Protein AF-A0A1A8GDC9-F1 (afdb_monomer)

Sequence (78 aa):
CALVSFMEQQEGEPAKVTTKVFTFEDKNTKESLTVSIPEVLDPQYGMYVWPCAVVMAQYLWTHRDDLTGRTVLEVRTQ

Mean predicted aligned error: 10.52 Å

Radius of gyration: 15.31 Å; Cα contacts (8 Å, |Δi|>4): 62; chains: 1; bounding box: 39×29×37 Å

Foldseek 3Di:
DDDPDDDDDDDDDDQDFDWDWDKAADPVVRDIDIDIDTWGPDPVDTDDDDPVNNVVVNVCVVCVVVCVPPDDDDDDDD

pLDDT: mean 73.25, std 16.64, range [36.06, 90.88]

Nearest PDB structures (foldseek):
  6i9r-assembly1_a  TM=3.191E-01  e=2.112E+00  Homo sapiens
  7o9m-assembly1_a  TM=3.186E-01  e=2.570E+00  Homo sapiens
  7a5k-assembly1_a3  TM=3.063E-01  e=2.929E+00  Homo sapiens
  6gaw-assembly1_Bf  TM=3.211E-01  e=6.013E+00  Sus scrofa
  7a5i-assembly1_a3  TM=3.086E-01  e=7.810E+00  Homo sapiens

Structure (mmCIF, N/CA/C/O backbone):
data_AF-A0A1A8GDC9-F1
#
_entry.id   AF-A0A1A8GDC9-F1
#
loop_
_atom_site.group_PDB
_atom_site.id
_atom_site.type_symbol
_atom_site.label_atom_id
_atom_site.label_alt_id
_atom_site.label_comp_id
_atom_site.label_asym_id
_atom_site.label_entity_id
_atom_site.label_seq_id
_atom_site.pdbx_PDB_ins_code
_atom_site.Cartn_x
_atom_site.Cartn_y
_atom_site.Cartn_z
_atom_site.occupancy
_atom_site.B_iso_or_equiv
_atom_site.auth_seq_id
_atom_site.auth_comp_id
_atom_site.auth_asym_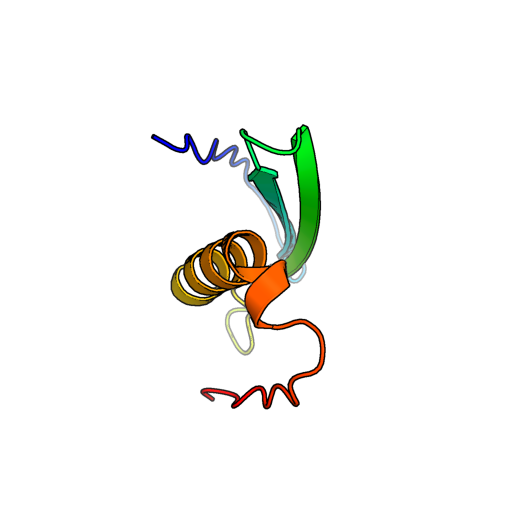id
_atom_site.auth_atom_id
_atom_site.pdbx_PDB_model_num
ATOM 1 N N . CYS A 1 1 ? -6.312 17.223 3.019 1.00 36.06 1 CYS A N 1
ATOM 2 C CA . CYS A 1 1 ? -4.991 17.495 3.627 1.00 36.06 1 CYS A CA 1
ATOM 3 C C . CYS A 1 1 ? -4.263 16.191 3.942 1.00 36.06 1 CYS A C 1
ATOM 5 O O . CYS A 1 1 ? -4.320 15.731 5.080 1.00 36.06 1 CYS A O 1
ATOM 7 N N . ALA A 1 2 ? -3.604 15.600 2.947 1.00 40.94 2 ALA A N 1
ATOM 8 C CA . ALA A 1 2 ? -2.588 14.573 3.153 1.00 40.94 2 ALA A CA 1
ATOM 9 C C . ALA A 1 2 ? -1.377 15.003 2.321 1.00 40.94 2 ALA A C 1
ATOM 11 O O . ALA A 1 2 ? -1.464 15.106 1.099 1.00 40.94 2 ALA A O 1
ATOM 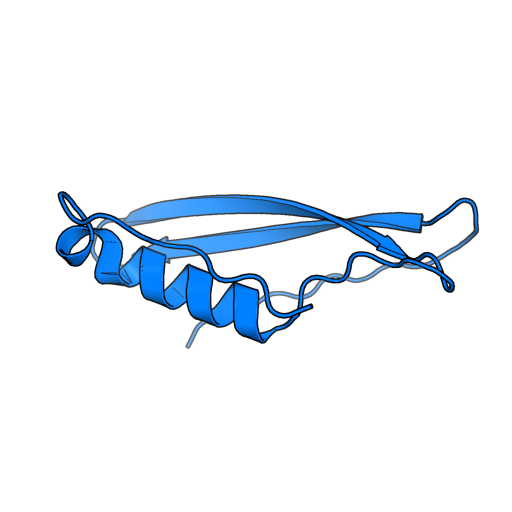12 N N . LEU A 1 3 ? -0.314 15.398 3.016 1.00 42.16 3 LEU A N 1
ATOM 13 C CA . LEU A 1 3 ? 0.979 15.717 2.427 1.00 42.16 3 LEU A CA 1
ATOM 14 C C . LEU A 1 3 ? 1.622 14.383 2.050 1.00 42.16 3 LEU A C 1
ATOM 16 O O . LEU A 1 3 ? 2.119 13.672 2.915 1.00 42.16 3 LEU A O 1
ATOM 20 N N . VAL A 1 4 ? 1.567 14.027 0.769 1.00 47.94 4 VAL A N 1
ATOM 21 C CA . VAL A 1 4 ? 2.424 12.974 0.223 1.00 47.94 4 VAL A CA 1
ATOM 22 C C . VAL A 1 4 ? 3.798 13.615 0.050 1.00 47.94 4 VAL A C 1
ATOM 24 O O . VAL A 1 4 ? 4.021 14.355 -0.906 1.00 47.94 4 VAL A O 1
ATOM 27 N N . SER A 1 5 ? 4.689 13.431 1.023 1.00 44.22 5 SER A N 1
ATOM 28 C CA . SER A 1 5 ? 6.059 13.941 0.923 1.00 44.22 5 SER A CA 1
ATOM 29 C C . SER A 1 5 ? 6.837 13.104 -0.094 1.00 44.22 5 SER A C 1
ATOM 31 O O . SER A 1 5 ? 7.157 11.946 0.156 1.00 44.22 5 SER A O 1
ATOM 33 N N . PHE A 1 6 ? 7.107 13.703 -1.255 1.00 42.75 6 PHE A N 1
ATOM 34 C CA . PHE A 1 6 ? 7.923 13.154 -2.338 1.00 42.75 6 PHE A CA 1
ATOM 35 C C . PHE A 1 6 ? 9.393 13.519 -2.075 1.00 42.75 6 PHE A C 1
ATOM 37 O O . PHE A 1 6 ? 9.724 14.700 -1.975 1.00 42.75 6 PHE A O 1
ATOM 44 N N . MET A 1 7 ? 10.278 12.532 -1.942 1.00 41.19 7 MET A N 1
ATOM 45 C CA . MET A 1 7 ? 11.731 12.741 -1.894 1.00 41.19 7 MET A CA 1
ATOM 46 C C . MET A 1 7 ? 12.350 11.950 -3.046 1.00 41.19 7 MET A C 1
ATOM 48 O O . MET 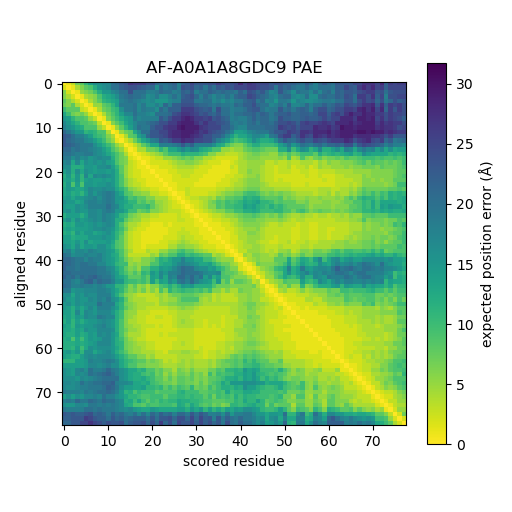A 1 7 ? 12.154 10.740 -3.129 1.00 41.19 7 MET A O 1
ATOM 52 N N . GLU A 1 8 ? 13.055 12.631 -3.952 1.00 44.25 8 GLU A N 1
ATOM 53 C CA . GLU A 1 8 ? 13.595 12.048 -5.186 1.00 44.25 8 GLU A CA 1
ATOM 54 C C . GLU A 1 8 ? 15.095 12.376 -5.322 1.00 44.25 8 GLU A C 1
ATOM 56 O O . GLU A 1 8 ? 15.489 13.533 -5.176 1.00 44.25 8 GLU A O 1
ATOM 61 N N . GLN A 1 9 ? 15.937 11.368 -5.590 1.00 38.72 9 GLN A N 1
ATOM 62 C CA . GLN A 1 9 ? 17.362 11.519 -5.941 1.00 38.72 9 GLN A CA 1
ATOM 63 C C . GLN A 1 9 ? 17.749 10.559 -7.106 1.00 38.72 9 GLN A C 1
ATOM 65 O O . GLN A 1 9 ? 17.321 9.401 -7.141 1.00 38.72 9 GLN A O 1
ATOM 70 N N . GLN A 1 10 ? 18.527 11.061 -8.085 1.00 48.22 10 GLN A N 1
ATOM 71 C CA . GLN A 1 10 ? 19.096 10.377 -9.285 1.00 48.22 10 GLN A CA 1
ATOM 72 C C . GLN A 1 10 ? 20.386 9.573 -8.928 1.00 48.22 10 GLN A C 1
ATOM 74 O O . GLN A 1 10 ? 20.912 9.808 -7.848 1.00 48.22 10 GLN A O 1
ATOM 79 N N . GLU A 1 11 ? 20.954 8.589 -9.669 1.00 36.53 11 GLU A N 1
ATOM 80 C CA . GLU A 1 11 ? 21.330 8.456 -11.108 1.00 36.53 11 GLU A CA 1
ATOM 81 C C . GLU A 1 11 ? 21.920 7.016 -11.407 1.00 36.53 11 GLU A C 1
ATOM 83 O O . GLU A 1 11 ? 22.490 6.433 -10.488 1.00 36.53 11 GLU A O 1
ATOM 88 N N . GLY A 1 12 ? 21.824 6.457 -12.646 1.00 37.06 12 GLY A N 1
ATOM 89 C CA . GLY A 1 12 ? 22.694 5.378 -13.240 1.00 37.06 12 GLY A CA 1
ATOM 90 C C . GLY A 1 12 ? 22.263 3.870 -13.295 1.00 37.06 12 GLY A C 1
ATOM 91 O O . GLY A 1 12 ? 22.131 3.246 -12.251 1.00 37.06 12 GLY A O 1
ATOM 92 N N . GLU A 1 13 ? 22.132 3.277 -14.509 1.00 53.28 13 GLU A N 1
ATOM 93 C CA . GLU A 1 13 ? 21.843 1.846 -14.897 1.00 53.28 13 GLU A CA 1
ATOM 94 C C . GLU A 1 13 ? 22.686 0.770 -14.159 1.00 53.28 13 GLU A C 1
ATOM 96 O O . GLU A 1 13 ? 23.902 0.953 -14.059 1.00 53.28 13 GLU A O 1
ATOM 101 N N . PRO A 1 14 ? 22.144 -0.359 -13.639 1.00 52.06 14 PRO A N 1
ATOM 102 C CA . PRO A 1 14 ? 21.258 -1.380 -14.239 1.00 52.06 14 PRO A CA 1
ATOM 103 C C . PRO A 1 14 ? 19.779 -1.104 -13.956 1.00 52.06 14 PRO A C 1
ATOM 105 O O . PRO A 1 14 ? 19.515 -0.194 -13.179 1.00 52.06 14 PRO A O 1
ATOM 108 N N . ALA A 1 15 ? 18.846 -1.866 -14.561 1.00 59.22 15 ALA A N 1
ATOM 109 C CA . ALA A 1 15 ? 17.388 -1.729 -14.389 1.00 59.22 15 ALA A CA 1
ATOM 110 C C . ALA A 1 15 ? 17.050 -1.168 -13.003 1.00 59.22 15 ALA A C 1
ATOM 112 O O . ALA A 1 15 ? 17.192 -1.858 -11.989 1.00 59.22 15 ALA A O 1
ATOM 113 N N . LYS A 1 16 ? 16.759 0.139 -12.959 1.00 70.44 16 LYS A N 1
ATOM 114 C CA . LYS A 1 16 ? 16.876 0.918 -11.726 1.00 70.44 16 LYS A CA 1
ATOM 115 C C . LYS A 1 16 ? 15.717 0.528 -10.827 1.00 70.44 16 LYS A C 1
ATOM 117 O O . LYS A 1 16 ? 14.611 1.044 -10.983 1.00 70.44 16 LYS A O 1
ATOM 122 N N . VAL A 1 17 ? 15.968 -0.410 -9.916 1.00 75.62 17 VAL A N 1
ATOM 123 C CA . VAL A 1 17 ? 14.981 -0.827 -8.926 1.00 75.62 17 VAL A CA 1
ATOM 124 C C . VAL A 1 17 ? 14.888 0.275 -7.882 1.00 75.62 17 VAL A C 1
ATOM 126 O O . VAL A 1 17 ? 15.781 0.445 -7.055 1.00 75.62 17 VAL A O 1
ATOM 129 N N . THR A 1 18 ? 13.822 1.061 -7.952 1.00 82.69 18 THR A N 1
ATOM 130 C CA . THR A 1 18 ? 13.513 2.106 -6.977 1.00 82.69 18 THR A CA 1
ATOM 131 C C . THR A 1 18 ? 12.367 1.623 -6.110 1.00 82.69 18 THR A C 1
ATOM 133 O O . THR A 1 18 ? 11.318 1.261 -6.623 1.00 82.69 18 THR A O 1
ATOM 136 N N . THR A 1 19 ? 12.524 1.630 -4.792 1.00 84.19 19 THR A N 1
ATOM 137 C CA . THR A 1 19 ? 11.418 1.273 -3.897 1.00 84.19 19 THR A CA 1
ATOM 138 C C . THR A 1 19 ? 10.601 2.516 -3.574 1.00 84.19 19 THR A C 1
ATOM 140 O O . THR A 1 19 ? 11.108 3.434 -2.930 1.00 84.19 19 THR A O 1
ATOM 143 N N . LYS A 1 20 ? 9.328 2.542 -3.976 1.00 86.00 20 LYS A N 1
ATOM 144 C CA . LYS A 1 20 ? 8.370 3.550 -3.513 1.00 86.00 20 LYS A CA 1
ATOM 145 C C . LYS A 1 20 ? 7.736 3.105 -2.208 1.00 86.00 20 LYS A C 1
ATOM 147 O O . LYS A 1 20 ? 7.245 1.984 -2.108 1.00 86.00 20 LYS A O 1
ATOM 152 N N . VAL A 1 21 ? 7.735 3.990 -1.220 1.00 89.00 21 VAL A N 1
ATOM 153 C CA . VAL A 1 21 ? 7.140 3.735 0.093 1.00 89.00 21 VAL A CA 1
ATOM 154 C C . VAL A 1 21 ? 5.920 4.630 0.260 1.00 89.00 21 VAL A C 1
ATOM 156 O O . VAL A 1 21 ? 6.011 5.847 0.109 1.00 89.00 21 VAL A O 1
ATOM 159 N N . PHE A 1 22 ? 4.783 4.018 0.572 1.00 89.88 22 PHE A N 1
ATOM 160 C CA . PHE A 1 22 ? 3.519 4.689 0.840 1.00 89.88 22 PHE A CA 1
ATOM 161 C C . PHE A 1 22 ? 3.109 4.417 2.279 1.00 89.88 22 PHE A C 1
ATOM 163 O O . PHE A 1 22 ? 3.005 3.259 2.674 1.00 89.88 22 PHE A O 1
ATOM 170 N N . THR A 1 23 ? 2.851 5.472 3.046 1.00 90.88 23 THR A N 1
ATOM 171 C CA . THR A 1 23 ? 2.336 5.360 4.414 1.00 90.88 23 THR A CA 1
ATOM 172 C C . THR A 1 23 ? 0.924 5.923 4.458 1.00 90.88 23 THR A C 1
ATOM 174 O O . THR A 1 23 ? 0.700 7.086 4.122 1.00 90.88 23 THR A O 1
ATOM 177 N N . PHE A 1 24 ? -0.024 5.091 4.872 1.00 89.56 24 PHE A N 1
ATOM 178 C CA . PHE A 1 24 ? -1.426 5.431 5.054 1.00 89.56 24 PHE A CA 1
ATOM 179 C C . PHE A 1 24 ? -1.709 5.531 6.551 1.00 89.56 24 PHE A C 1
ATOM 181 O O . PHE A 1 24 ? -1.465 4.581 7.288 1.00 89.56 24 PHE A O 1
ATOM 188 N N . GLU A 1 25 ? -2.225 6.667 7.009 1.00 89.06 25 GLU A N 1
ATOM 189 C CA . GLU A 1 25 ? -2.497 6.916 8.428 1.00 89.06 25 GLU A CA 1
ATOM 190 C C . GLU A 1 25 ? -3.976 7.226 8.643 1.00 89.06 25 GLU A C 1
ATOM 192 O O . GLU A 1 25 ? -4.572 8.039 7.929 1.00 89.06 25 GLU A O 1
ATOM 197 N N . ASP A 1 26 ? -4.561 6.600 9.659 1.00 84.88 26 ASP A N 1
ATOM 198 C CA . ASP A 1 26 ? -5.900 6.899 10.141 1.00 84.88 26 ASP A CA 1
ATOM 199 C C . ASP A 1 26 ? -5.801 7.813 11.368 1.00 84.88 26 ASP A C 1
ATOM 201 O O . ASP A 1 26 ? -5.331 7.432 12.443 1.00 84.88 26 ASP A O 1
ATOM 205 N N . LYS A 1 27 ? -6.253 9.060 11.212 1.00 80.12 27 LYS A N 1
ATOM 206 C CA . LYS A 1 27 ? -6.195 10.067 12.282 1.00 80.12 27 LYS A CA 1
ATOM 207 C C . LYS A 1 27 ? -7.143 9.760 13.438 1.00 80.12 27 LYS A C 1
ATOM 209 O O . LYS A 1 27 ? -6.928 10.275 14.533 1.00 80.12 27 LYS A O 1
ATOM 214 N N . ASN A 1 28 ? -8.180 8.960 13.198 1.00 82.50 28 ASN A N 1
ATOM 215 C CA . ASN A 1 28 ? -9.196 8.652 14.195 1.00 82.50 28 ASN A CA 1
ATOM 216 C C . ASN A 1 28 ? -8.759 7.477 15.073 1.00 82.50 28 ASN A C 1
ATOM 218 O O . ASN A 1 28 ? -8.920 7.532 16.291 1.00 82.50 28 ASN A O 1
ATOM 222 N N . THR A 1 29 ? -8.170 6.441 14.471 1.00 81.88 29 THR A N 1
ATOM 223 C CA . THR A 1 29 ? -7.760 5.218 15.183 1.00 81.88 29 THR A CA 1
ATOM 224 C C . THR A 1 29 ? -6.278 5.199 15.564 1.00 81.88 29 THR A C 1
ATOM 226 O O . THR A 1 29 ? -5.870 4.363 16.366 1.00 81.88 29 THR A O 1
ATOM 229 N N . LYS A 1 30 ? -5.473 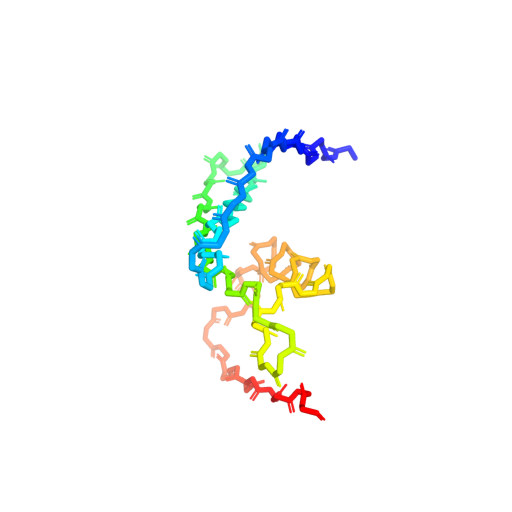6.140 15.041 1.00 83.88 30 LYS A N 1
ATOM 230 C CA . LYS A 1 30 ? -3.997 6.158 15.121 1.00 83.88 30 LYS A CA 1
ATOM 231 C C . LYS A 1 30 ? -3.329 4.940 14.475 1.00 83.88 30 LYS A C 1
ATOM 233 O O . LYS A 1 30 ? -2.159 4.672 14.744 1.00 83.88 30 LYS A O 1
ATOM 238 N N . GLU A 1 31 ? -4.051 4.206 13.638 1.00 85.69 31 GLU A N 1
ATOM 239 C CA . GLU A 1 31 ? -3.495 3.082 12.892 1.00 85.69 31 GLU A CA 1
ATOM 240 C C . GLU A 1 31 ? -2.733 3.579 11.665 1.00 85.69 31 GLU A C 1
ATOM 242 O O . GLU A 1 31 ? -3.129 4.552 11.015 1.00 85.69 31 GLU A O 1
ATOM 247 N N . SER A 1 32 ? -1.643 2.895 11.328 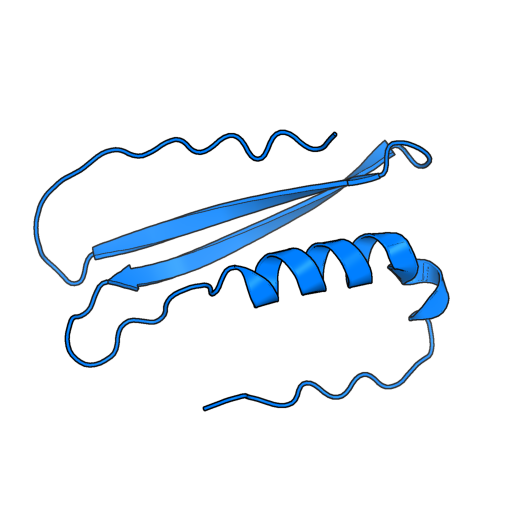1.00 88.62 32 SER A N 1
ATOM 248 C CA . SER A 1 32 ? -0.861 3.182 10.131 1.00 88.62 32 SER A CA 1
ATOM 249 C C . SER A 1 32 ? -0.513 1.910 9.365 1.00 88.62 32 SER A C 1
ATOM 251 O O . SER A 1 32 ? -0.275 0.852 9.949 1.00 88.62 32 SER A O 1
ATOM 253 N N . LEU A 1 33 ? -0.494 2.023 8.039 1.00 88.19 33 LEU A N 1
ATOM 254 C CA . LEU A 1 33 ? -0.072 0.982 7.112 1.00 88.19 33 LEU A CA 1
ATOM 255 C C . LEU A 1 33 ? 1.018 1.537 6.205 1.00 88.19 33 LEU A C 1
ATOM 257 O O . LEU A 1 33 ? 0.788 2.502 5.482 1.00 88.19 33 LEU A O 1
ATOM 261 N N . THR A 1 34 ? 2.177 0.885 6.193 1.00 90.38 34 THR A N 1
ATOM 262 C CA . THR A 1 34 ? 3.278 1.223 5.287 1.00 90.38 34 THR A CA 1
ATOM 263 C C . THR A 1 34 ? 3.436 0.135 4.235 1.00 90.38 34 THR A C 1
ATOM 265 O O . THR A 1 34 ? 3.594 -1.038 4.570 1.00 90.38 34 THR A O 1
ATOM 268 N N . VAL A 1 35 ? 3.418 0.521 2.961 1.00 88.19 35 VAL A N 1
ATOM 269 C CA . VAL A 1 35 ? 3.566 -0.370 1.807 1.00 88.19 35 VAL A CA 1
ATOM 270 C C . VAL A 1 35 ? 4.786 0.054 1.000 1.00 88.19 35 VAL A C 1
ATOM 272 O O . VAL A 1 35 ? 4.879 1.197 0.560 1.00 88.19 35 VAL A O 1
ATOM 275 N N . SER A 1 36 ? 5.703 -0.884 0.780 1.00 88.75 36 SER A N 1
ATOM 276 C CA . SER A 1 36 ? 6.907 -0.682 -0.029 1.00 88.75 36 SER A CA 1
ATOM 277 C C . SER A 1 36 ? 6.776 -1.451 -1.339 1.00 88.75 36 SER A C 1
ATOM 279 O O . SER A 1 36 ? 6.637 -2.673 -1.317 1.00 88.75 36 SER A O 1
ATOM 281 N N . ILE A 1 37 ? 6.827 -0.752 -2.473 1.00 85.50 37 ILE A N 1
ATOM 282 C CA . ILE A 1 37 ? 6.674 -1.332 -3.809 1.00 85.50 37 ILE A CA 1
ATOM 283 C C . ILE A 1 37 ? 7.972 -1.132 -4.598 1.00 85.50 37 ILE A C 1
ATOM 285 O O . ILE A 1 37 ? 8.361 0.016 -4.827 1.00 85.50 37 ILE A O 1
ATOM 289 N N . PRO A 1 38 ? 8.654 -2.211 -5.020 1.00 82.88 38 PRO A N 1
ATOM 290 C CA . PRO A 1 38 ? 9.791 -2.100 -5.919 1.00 82.88 38 PRO A CA 1
ATOM 291 C C . PRO A 1 38 ? 9.299 -1.753 -7.329 1.00 82.88 38 PRO A C 1
ATOM 293 O O . PRO A 1 38 ? 8.539 -2.503 -7.937 1.00 82.88 38 PRO A O 1
ATOM 296 N N . GLU A 1 39 ? 9.749 -0.625 -7.857 1.00 79.88 39 GLU A N 1
ATOM 297 C CA . GLU A 1 39 ? 9.558 -0.227 -9.246 1.00 79.88 39 GLU A CA 1
ATOM 298 C C . GLU A 1 39 ? 10.820 -0.523 -10.035 1.00 79.88 39 GLU A C 1
ATOM 300 O O . GLU A 1 39 ? 11.906 -0.084 -9.663 1.00 79.88 39 GLU A O 1
ATOM 305 N N . VAL A 1 40 ? 10.677 -1.241 -11.144 1.00 77.69 40 VAL A N 1
ATOM 306 C CA . VAL A 1 40 ? 11.771 -1.438 -12.094 1.00 77.69 40 VAL A CA 1
ATOM 307 C C . VAL A 1 40 ? 11.577 -0.428 -13.211 1.00 77.69 40 VAL A C 1
ATOM 309 O O . VAL A 1 40 ? 10.638 -0.552 -13.991 1.00 77.69 40 VAL A O 1
ATOM 312 N N . LEU A 1 41 ? 12.449 0.574 -13.289 1.00 67.00 41 LEU A N 1
ATOM 313 C CA . LEU A 1 41 ? 12.498 1.510 -14.412 1.00 67.00 41 LEU A CA 1
ATOM 314 C C . LEU A 1 41 ? 13.230 0.842 -15.585 1.00 67.00 41 LEU A C 1
ATOM 316 O O . LEU A 1 41 ? 14.380 1.164 -15.865 1.00 67.00 41 LEU A O 1
ATOM 320 N N . ASP A 1 42 ? 12.590 -0.136 -16.226 1.00 66.50 42 ASP A N 1
ATOM 321 C CA . ASP A 1 42 ? 13.072 -0.707 -17.486 1.00 66.50 42 ASP A CA 1
ATOM 322 C C . ASP A 1 42 ? 12.270 -0.105 -18.660 1.00 66.50 42 ASP A C 1
ATOM 324 O O . ASP A 1 42 ? 11.035 -0.105 -18.611 1.00 66.50 42 ASP A O 1
ATOM 328 N N . PRO A 1 43 ? 12.918 0.417 -19.717 1.00 60.31 43 PRO A N 1
ATOM 329 C CA . PRO A 1 43 ? 12.226 0.994 -20.872 1.00 60.31 43 PRO A CA 1
ATOM 330 C C . PRO A 1 43 ? 11.320 0.015 -21.635 1.00 60.31 43 PRO A C 1
ATOM 332 O O . PRO A 1 43 ? 10.441 0.457 -22.370 1.00 60.31 43 PRO A O 1
ATOM 335 N N . GLN A 1 44 ? 11.536 -1.295 -21.497 1.00 64.25 44 GLN A N 1
ATOM 336 C CA . GLN A 1 44 ? 10.832 -2.341 -22.239 1.00 64.25 44 GLN A CA 1
ATOM 337 C C . GLN A 1 44 ? 9.725 -3.015 -21.411 1.00 64.25 44 GLN A C 1
ATOM 339 O O . GLN A 1 44 ? 8.755 -3.488 -21.998 1.00 64.25 44 GLN A O 1
ATOM 344 N N . TYR A 1 45 ? 9.829 -3.040 -20.074 1.00 62.50 45 TYR A N 1
ATOM 345 C CA . TYR A 1 45 ? 8.877 -3.750 -19.193 1.00 62.50 45 TYR A CA 1
ATOM 346 C C . TYR A 1 45 ? 8.650 -3.089 -17.821 1.00 62.50 45 TYR A C 1
ATOM 348 O O . TYR A 1 45 ? 8.277 -3.767 -16.861 1.00 62.50 45 TYR A O 1
ATOM 356 N N . GLY A 1 46 ? 8.900 -1.784 -17.695 1.00 63.28 46 GLY A N 1
ATOM 357 C CA . GLY A 1 46 ? 8.923 -1.124 -16.395 1.00 63.28 46 GLY A CA 1
ATOM 358 C C . GLY A 1 46 ? 7.634 -1.296 -15.583 1.00 63.28 46 GLY A C 1
ATOM 359 O O . GLY A 1 46 ? 6.537 -0.969 -16.038 1.00 63.28 46 GLY A O 1
ATOM 360 N N . MET A 1 47 ? 7.771 -1.818 -14.363 1.00 67.19 47 MET A N 1
ATOM 361 C CA . MET A 1 47 ? 6.668 -1.956 -13.411 1.00 67.19 47 MET A CA 1
ATOM 362 C C . MET A 1 47 ? 6.547 -0.657 -12.616 1.00 67.19 47 MET A C 1
ATOM 364 O O . MET A 1 47 ? 7.229 -0.474 -11.609 1.00 67.19 47 MET A O 1
ATOM 368 N N . TYR A 1 48 ? 5.699 0.251 -13.096 1.00 73.69 48 TYR A N 1
ATOM 369 C CA . TYR A 1 48 ? 5.411 1.526 -12.440 1.00 73.69 48 TYR A CA 1
ATOM 370 C C . TYR A 1 48 ? 4.162 1.435 -11.570 1.00 73.69 48 TYR A C 1
ATOM 372 O O . TYR A 1 48 ? 3.129 0.906 -11.985 1.00 73.69 48 TYR A O 1
ATOM 380 N N . VAL A 1 49 ? 4.223 2.030 -10.382 1.00 77.50 49 VAL A N 1
ATOM 381 C CA . VAL A 1 49 ? 3.046 2.295 -9.562 1.00 77.50 49 VAL A CA 1
ATOM 382 C C . VAL A 1 49 ? 2.320 3.493 -10.153 1.00 77.50 49 VAL A C 1
ATOM 384 O O . VAL A 1 49 ? 2.771 4.640 -10.067 1.00 77.50 49 VAL A O 1
ATOM 387 N N . TRP A 1 50 ? 1.157 3.225 -10.737 1.00 81.88 50 TRP A N 1
ATOM 388 C CA . TRP A 1 50 ? 0.270 4.272 -11.216 1.00 81.88 50 TRP A CA 1
ATOM 389 C C . TRP A 1 50 ? -0.373 5.019 -10.039 1.00 81.88 50 TRP A C 1
ATOM 391 O O . TRP A 1 50 ? -0.797 4.386 -9.068 1.0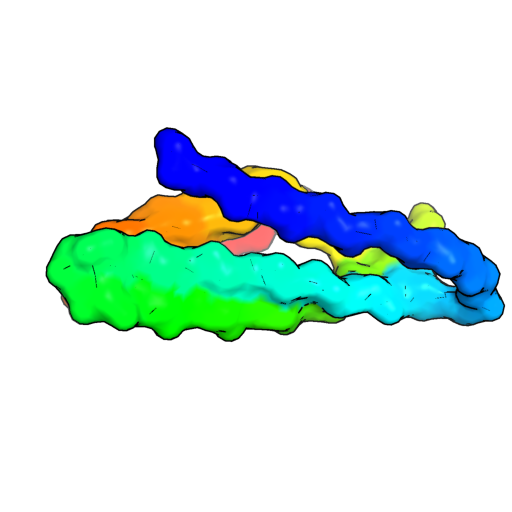0 81.88 50 TRP A O 1
ATOM 401 N N . PRO A 1 51 ? -0.538 6.352 -10.125 1.00 77.81 51 PRO A N 1
ATOM 402 C CA . PRO A 1 51 ? -1.156 7.145 -9.061 1.00 77.81 51 PRO A CA 1
ATOM 403 C C . PRO A 1 51 ? -2.548 6.641 -8.648 1.00 77.81 51 PRO A C 1
ATOM 405 O O . PRO A 1 51 ? -2.924 6.753 -7.482 1.00 77.81 51 PRO A O 1
ATOM 408 N N . CYS A 1 52 ? -3.304 6.044 -9.579 1.00 80.31 52 CYS A N 1
ATOM 409 C CA . CYS A 1 52 ? -4.625 5.479 -9.300 1.00 80.31 52 CYS A CA 1
ATOM 410 C C . CYS A 1 52 ? -4.581 4.327 -8.284 1.00 80.31 52 CYS A C 1
ATOM 412 O O . CYS A 1 52 ? -5.469 4.247 -7.436 1.00 80.31 52 CYS A O 1
ATOM 414 N N . ALA A 1 53 ? -3.542 3.485 -8.312 1.00 84.25 53 ALA A N 1
ATOM 415 C CA . ALA A 1 53 ? -3.383 2.373 -7.378 1.00 84.25 53 ALA A CA 1
ATOM 416 C C . ALA A 1 53 ? -3.168 2.878 -5.944 1.00 84.25 53 ALA A C 1
ATOM 418 O O . ALA A 1 53 ? -3.757 2.349 -5.006 1.00 84.25 53 ALA A O 1
ATOM 419 N N . VAL A 1 54 ? -2.397 3.957 -5.777 1.00 86.44 54 VAL A N 1
ATOM 420 C CA . VAL A 1 54 ? -2.146 4.584 -4.467 1.00 86.44 54 VAL A CA 1
ATOM 421 C C . VAL A 1 54 ? -3.423 5.210 -3.904 1.00 86.44 54 VAL A C 1
ATOM 423 O O . VAL A 1 54 ? -3.739 5.030 -2.729 1.00 86.44 54 VAL A O 1
ATOM 426 N N . VAL A 1 55 ? -4.190 5.913 -4.746 1.00 87.06 55 VAL A N 1
ATOM 427 C CA . VAL A 1 55 ? -5.482 6.502 -4.352 1.00 87.06 55 VAL A CA 1
ATOM 428 C C . VAL A 1 55 ? -6.481 5.411 -3.958 1.00 87.06 55 VAL A C 1
ATOM 430 O O . VAL A 1 55 ? -7.174 5.546 -2.950 1.00 87.06 55 VAL A O 1
ATOM 433 N N . MET A 1 56 ? -6.528 4.311 -4.712 1.00 85.69 56 MET A N 1
ATOM 434 C CA . MET A 1 56 ? -7.380 3.167 -4.394 1.00 85.69 56 MET A CA 1
ATOM 435 C C . MET A 1 56 ? -6.958 2.499 -3.082 1.00 85.69 56 MET A C 1
ATOM 437 O O . MET A 1 56 ? -7.813 2.236 -2.241 1.00 85.69 56 MET A O 1
ATOM 441 N N . ALA A 1 57 ? -5.659 2.293 -2.861 1.00 87.12 57 ALA A N 1
ATOM 442 C CA . ALA A 1 57 ? -5.136 1.736 -1.617 1.00 87.12 57 ALA A CA 1
ATOM 443 C C . ALA A 1 57 ? -5.502 2.602 -0.400 1.00 87.12 57 ALA A C 1
ATOM 445 O O . ALA A 1 57 ? -5.961 2.068 0.607 1.00 87.12 57 ALA A O 1
ATOM 446 N N . GLN A 1 58 ? -5.401 3.932 -0.514 1.00 87.75 58 GLN A N 1
ATOM 447 C CA . GLN A 1 58 ? -5.856 4.852 0.533 1.00 87.75 58 GLN A CA 1
ATOM 448 C C . GLN A 1 58 ? -7.357 4.689 0.808 1.00 87.75 58 GLN A C 1
ATOM 450 O O . GLN A 1 58 ? -7.751 4.620 1.969 1.00 87.75 58 GLN A O 1
ATOM 455 N N . TYR A 1 59 ? -8.193 4.619 -0.233 1.00 87.00 59 TYR A N 1
ATOM 456 C CA . TYR A 1 59 ? -9.640 4.451 -0.069 1.00 87.00 59 TYR A CA 1
ATOM 457 C C . TYR A 1 59 ? -9.998 3.119 0.604 1.00 87.00 59 TYR A C 1
ATOM 459 O O . TYR A 1 59 ? -10.847 3.087 1.495 1.00 87.00 59 TYR A O 1
ATOM 467 N N . LEU A 1 60 ? -9.345 2.027 0.198 1.00 87.69 60 LEU A N 1
ATOM 468 C CA . LEU A 1 60 ? -9.538 0.710 0.803 1.00 87.69 60 LEU A CA 1
ATOM 469 C C . LEU A 1 60 ? -9.084 0.703 2.265 1.00 87.69 60 LEU A C 1
ATOM 471 O O . LEU A 1 60 ? -9.778 0.153 3.112 1.00 87.69 60 LEU A O 1
ATOM 475 N N . TRP A 1 61 ? -7.965 1.360 2.580 1.00 87.06 61 TRP A N 1
ATOM 476 C CA . TRP A 1 61 ? -7.466 1.474 3.949 1.00 87.06 61 TRP A CA 1
ATOM 477 C C . TRP A 1 61 ? -8.424 2.264 4.854 1.00 87.06 61 TRP A C 1
ATOM 479 O O . TRP A 1 61 ? -8.704 1.857 5.983 1.00 87.06 61 TRP A O 1
ATOM 489 N N . THR A 1 62 ? -8.992 3.367 4.359 1.00 84.75 62 THR A N 1
ATOM 490 C CA . THR A 1 62 ? -9.953 4.169 5.136 1.00 84.75 62 THR A CA 1
ATOM 491 C C . THR A 1 62 ? -11.298 3.473 5.337 1.00 84.75 62 THR A C 1
ATOM 493 O O . THR A 1 62 ? -11.965 3.759 6.321 1.00 84.75 62 THR A O 1
ATOM 496 N N . HIS A 1 63 ? -11.689 2.562 4.441 1.00 84.75 63 HIS A N 1
ATOM 497 C CA . HIS A 1 63 ? -12.951 1.807 4.511 1.00 84.75 63 HIS A CA 1
ATOM 498 C C . HIS A 1 63 ? -12.722 0.317 4.817 1.00 84.75 63 HIS A C 1
ATOM 500 O O . HIS A 1 63 ? -13.534 -0.535 4.459 1.00 84.75 63 HIS A O 1
ATOM 506 N N . ARG A 1 64 ? -11.599 -0.022 5.462 1.00 84.06 64 ARG A N 1
ATOM 507 C CA . ARG A 1 64 ? -11.196 -1.412 5.746 1.00 84.06 64 ARG A CA 1
ATOM 508 C C . ARG A 1 64 ? -12.223 -2.178 6.586 1.00 84.06 64 ARG A C 1
ATOM 510 O O . ARG A 1 64 ? -12.417 -3.376 6.378 1.00 84.06 64 A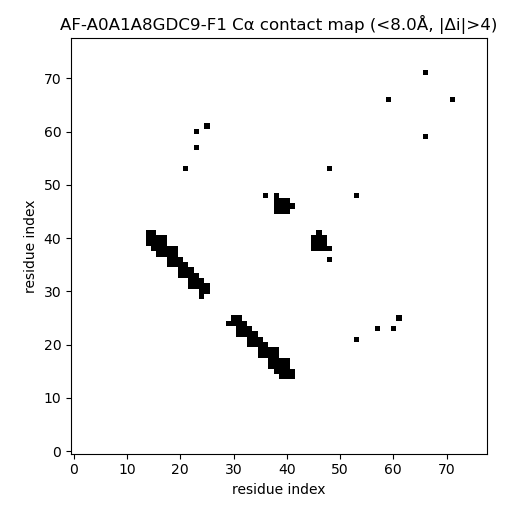RG A O 1
ATOM 517 N N . ASP A 1 65 ? -12.938 -1.477 7.461 1.00 84.31 65 ASP A N 1
ATOM 518 C CA . ASP A 1 65 ? -13.997 -2.059 8.288 1.00 84.31 65 ASP A CA 1
ATOM 519 C C . ASP A 1 65 ? -15.169 -2.554 7.429 1.00 84.31 65 ASP A C 1
ATOM 521 O O . ASP A 1 65 ? -15.679 -3.652 7.645 1.00 84.31 65 ASP A O 1
ATOM 525 N N . ASP A 1 66 ? -15.522 -1.817 6.371 1.00 82.88 66 ASP A N 1
ATOM 526 C CA . ASP A 1 66 ? -16.588 -2.201 5.443 1.00 82.88 66 ASP A CA 1
ATOM 527 C C . ASP A 1 66 ? -16.194 -3.390 4.559 1.00 82.88 66 ASP A C 1
ATOM 529 O O . ASP A 1 66 ? -17.068 -4.097 4.053 1.00 82.88 66 ASP A O 1
ATOM 533 N N . LEU A 1 67 ? -14.893 -3.612 4.356 1.00 81.12 67 LEU A N 1
ATOM 534 C CA . LEU A 1 67 ? -14.343 -4.712 3.559 1.00 81.12 67 LEU A CA 1
ATOM 535 C C . LEU A 1 67 ? -14.208 -6.012 4.357 1.00 81.12 67 LEU A C 1
ATOM 537 O O . LEU A 1 67 ? -14.095 -7.089 3.765 1.00 81.12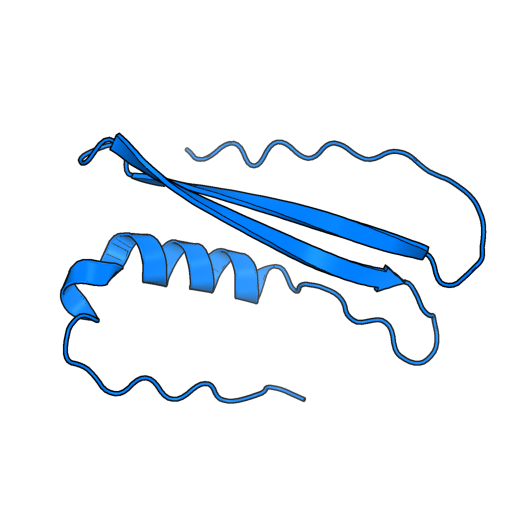 67 LEU A O 1
ATOM 541 N N . THR A 1 68 ? -14.239 -5.935 5.687 1.00 79.88 68 THR A N 1
ATOM 542 C CA . THR A 1 68 ? -14.068 -7.100 6.554 1.00 79.88 68 THR A CA 1
ATOM 543 C C . THR A 1 68 ? -15.208 -8.096 6.323 1.00 79.88 68 THR A C 1
ATOM 545 O O . THR A 1 68 ? -16.385 -7.779 6.477 1.00 79.88 68 THR A O 1
ATOM 548 N N . GLY A 1 69 ? -14.860 -9.318 5.905 1.00 81.12 69 GLY A N 1
ATOM 549 C CA . GLY A 1 69 ? -15.826 -10.378 5.589 1.00 81.12 69 GLY A CA 1
ATOM 550 C C . GLY A 1 69 ? -16.357 -10.383 4.150 1.00 81.12 69 GLY A C 1
ATOM 551 O O . GLY A 1 69 ? -17.229 -11.195 3.840 1.00 81.12 69 GLY A O 1
ATOM 552 N N . ARG A 1 70 ? -15.841 -9.528 3.254 1.00 82.81 70 ARG A N 1
ATOM 5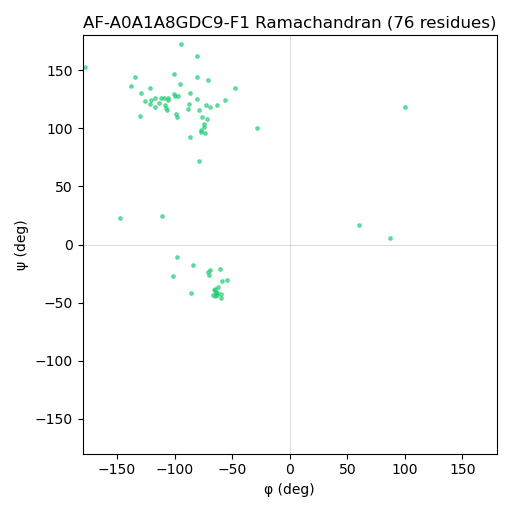53 C CA . ARG A 1 70 ? -16.212 -9.528 1.828 1.00 82.81 70 ARG A CA 1
ATOM 554 C C . ARG A 1 70 ? -15.162 -10.225 0.963 1.00 82.81 70 ARG A C 1
ATOM 556 O O . ARG A 1 70 ? -13.965 -10.144 1.224 1.00 82.81 70 ARG A O 1
ATOM 563 N N . THR A 1 71 ? -15.607 -10.876 -0.111 1.00 81.88 71 THR A N 1
ATOM 564 C CA . THR A 1 71 ? -14.711 -11.396 -1.154 1.00 81.88 71 THR A CA 1
ATOM 565 C C . THR A 1 71 ? -14.296 -10.253 -2.075 1.00 81.88 71 THR A C 1
ATOM 567 O O . THR A 1 71 ? -15.139 -9.675 -2.761 1.00 81.88 71 THR A O 1
ATOM 570 N N . VAL A 1 72 ? -13.005 -9.923 -2.090 1.00 79.94 72 VAL A N 1
ATOM 571 C CA . VAL A 1 72 ? -12.430 -8.894 -2.966 1.00 79.94 72 VAL A CA 1
ATOM 572 C C . VAL A 1 72 ? -11.828 -9.570 -4.194 1.00 79.94 72 VAL A C 1
ATOM 574 O O . VAL A 1 72 ? -11.031 -10.496 -4.062 1.00 79.94 72 VAL A O 1
ATOM 577 N N . LEU A 1 73 ? -12.211 -9.109 -5.385 1.00 83.44 73 LEU A N 1
ATOM 578 C CA . LEU A 1 73 ? -11.606 -9.526 -6.646 1.00 83.44 73 LEU A CA 1
ATOM 579 C C . LEU A 1 73 ? -10.752 -8.380 -7.188 1.00 83.44 73 LEU A C 1
ATOM 581 O O . LEU A 1 73 ? -11.275 -7.314 -7.507 1.00 83.44 73 LEU A O 1
ATOM 585 N N . GLU A 1 74 ? -9.451 -8.612 -7.315 1.00 79.06 74 GLU A N 1
ATOM 586 C CA . GLU A 1 74 ? -8.560 -7.715 -8.045 1.00 79.06 74 GLU A CA 1
ATOM 587 C C . GLU A 1 74 ? -8.677 -7.997 -9.548 1.00 79.06 74 GLU A C 1
ATOM 589 O O . GLU A 1 74 ? -8.492 -9.130 -9.997 1.00 79.06 74 GLU A O 1
ATOM 594 N N . VAL A 1 75 ? -8.984 -6.968 -10.339 1.00 73.62 75 VAL A N 1
ATOM 595 C CA . VAL A 1 75 ? -8.990 -7.055 -11.803 1.00 73.62 75 VAL A CA 1
ATOM 596 C C . VAL A 1 75 ? -7.763 -6.316 -12.317 1.00 73.62 75 VAL A C 1
ATOM 598 O O . VAL A 1 75 ? -7.648 -5.105 -12.142 1.00 73.62 75 VAL A O 1
ATOM 601 N N . ARG A 1 76 ? -6.841 -7.042 -12.957 1.00 63.53 76 ARG A N 1
ATOM 602 C CA . ARG A 1 76 ? -5.679 -6.423 -13.601 1.00 63.53 76 ARG A CA 1
ATOM 603 C C . ARG A 1 76 ? -6.140 -5.628 -14.823 1.00 63.53 76 ARG A C 1
ATOM 605 O O . ARG A 1 76 ? -6.651 -6.214 -15.774 1.00 63.53 76 ARG A O 1
ATOM 612 N N . THR A 1 77 ? -5.913 -4.317 -14.822 1.00 53.34 77 THR A N 1
ATOM 613 C CA . THR A 1 77 ? -5.760 -3.547 -16.062 1.00 53.34 77 THR A CA 1
ATOM 614 C C . THR A 1 77 ? -4.359 -3.816 -16.589 1.00 53.34 77 THR A C 1
ATOM 616 O O . THR A 1 77 ? -3.390 -3.255 -16.078 1.00 53.34 77 THR A O 1
ATOM 619 N N . GLN A 1 78 ? -4.262 -4.733 -17.549 1.00 49.88 78 GLN A N 1
ATOM 620 C CA . GLN A 1 78 ? -3.167 -4.736 -18.512 1.00 49.88 78 GLN A CA 1
ATOM 621 C C . GLN A 1 78 ? -3.567 -3.882 -19.711 1.00 49.88 78 GLN A C 1
ATOM 623 O O . GLN A 1 78 ? -4.762 -3.941 -20.081 1.00 49.88 78 GLN A O 1
#

Solvent-accessible surface area (backbone atoms only — not comparable to full-atom values): 5392 Å² total; per-residue (Å²): 144,78,86,80,86,84,85,88,86,89,87,82,88,63,73,45,71,44,72,48,75,47,76,46,74,39,89,86,79,72,47,72,48,78,47,77,45,78,23,36,63,35,100,89,74,46,48,73,85,54,71,66,59,56,54,48,50,49,53,49,63,78,43,43,76,79,48,64,96,58,91,82,82,86,76,85,86,125

Organism: NCBI:txid1143690

InterPro domains:
  IPR029063 S-adenosyl-L-methionine-dependent methyltransferase superfamily [G3DSA:3.40.50.150] (3-75)

Secondary structure (DSSP, 8-state):
-------------SSEEEEEEEEEE-TTT--EEEEEEEEEE-TTT-B---HHHHHHHHHHHHTHHHHTT---------